Protein AF-K1TMW3-F1 (afdb_monomer)

Foldseek 3Di:
DVVVVVVVVVVVVVVVVVVVVVVPCVDPVDVVVVVVVVVVVVVVDQKDWDWDWDWDWDDDPQWIKIWIKIKIKIAGPVQRKIKIWIKIWIDTPNDIDMDIKIWIWGDDPPDIDIDIDD

Solvent-accessible surface area (backbone atoms only — not comparable to full-atom values): 6653 Å² total; per-residue (Å²): 114,68,72,62,51,51,53,52,52,54,52,50,52,51,51,51,53,55,53,54,64,63,58,73,64,70,68,75,82,40,72,68,54,51,52,51,50,50,61,55,54,59,74,76,51,57,60,49,78,47,77,49,75,46,81,47,76,52,67,61,101,87,46,51,38,34,43,39,35,43,34,42,35,42,34,35,67,78,72,56,30,33,40,34,41,33,40,41,35,39,33,48,77,92,45,78,51,73,46,59,40,39,37,38,36,40,56,56,92,94,43,78,48,75,50,76,50,114

pLDDT: mean 79.5, std 12.93,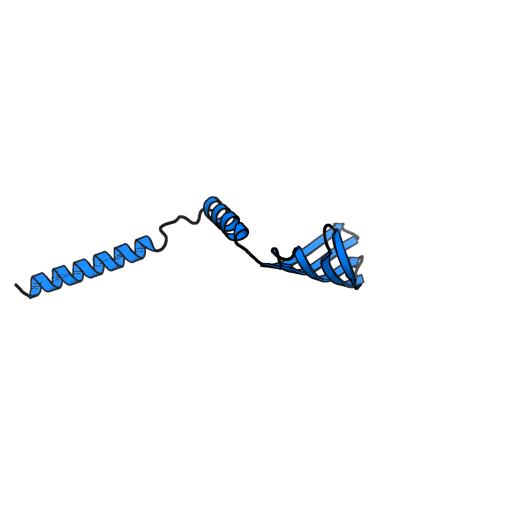 range [46.66, 94.75]

Mean predicted aligned error: 13.56 Å

Secondary structure (DSSP, 8-state):
-HHHHHHHHHHHHHHHHHHHHHHTT-S---HHHHHHHHHHHHHT-SEEEEEEEEEEEEE-SS-EEEEEEEEEEEEETTT--EEEEEEEEEEETTEEEEEEEEEEEEEETTEEEEEEE-

Sequence (118 aa):
MKKRRNKLVTLGMAAMMTAALMSGCGKKATPENLLKDMAKNMKDTESVVANMKMDMEMGDDTTTIGIQMDMDIDMDLKSGESHAKGAVDMKMMGTNVGTEIEMYTVKEKDQYIVYTMA

Organism: NCBI:txid408170

Radius of gyration: 27.52 Å; Cα contacts (8 Å, |Δi|>4): 171; chains: 1; bounding box: 59×76×44 Å

Nearest PDB structures (foldseek):
  7ds3-assembly1_A  TM=6.010E-01  e=1.360E+00  Gallus gallus
  3aae-assembly1_A  TM=4.846E-01  e=6.762E-01  Gallus gallus
  7t5q-assembly1_I  TM=4.444E-01  e=6.762E-01  Homo sapiens
  5mn2-assembly2_C  TM=2.577E-01  e=1.672E-01  synthetic construct
  6yxw-assembly2_D  TM=2.260E-01  e=1.898E-01  Homo sapiens

Structure (mmCIF, N/CA/C/O backbone):
data_AF-K1TMW3-F1
#
_entry.id   AF-K1TMW3-F1
#
loop_
_atom_site.group_PDB
_atom_site.id
_atom_site.type_symbol
_atom_site.label_atom_id
_atom_site.label_alt_id
_atom_site.label_comp_id
_atom_site.label_asym_id
_atom_site.label_entity_id
_atom_site.label_seq_id
_atom_site.pdbx_PDB_ins_code
_atom_site.Cartn_x
_atom_site.Cartn_y
_atom_site.Cartn_z
_atom_site.occupancy
_atom_site.B_iso_or_equiv
_atom_site.auth_seq_id
_atom_site.auth_comp_id
_atom_site.auth_asym_id
_atom_site.auth_atom_id
_atom_site.pdbx_PDB_model_num
ATOM 1 N N . MET A 1 1 ? -35.669 56.731 17.947 1.00 46.66 1 MET A N 1
ATOM 2 C CA . MET A 1 1 ? -35.059 55.561 18.635 1.00 46.66 1 MET A CA 1
ATOM 3 C C . MET A 1 1 ? -34.917 54.317 17.733 1.00 46.66 1 MET A C 1
ATOM 5 O O . MET A 1 1 ? -33.844 53.728 17.727 1.00 46.66 1 MET A O 1
ATOM 9 N N . LYS A 1 2 ? -35.917 53.941 16.907 1.00 51.44 2 LYS A N 1
ATOM 10 C CA . LYS A 1 2 ? -35.872 52.745 16.019 1.00 51.44 2 LYS A CA 1
ATOM 11 C C . LYS A 1 2 ? -34.697 52.693 15.015 1.00 51.44 2 LYS A C 1
ATOM 13 O O . LYS A 1 2 ? -34.078 51.648 14.864 1.00 51.44 2 LYS A O 1
ATOM 18 N N . LYS A 1 3 ? -34.332 53.818 14.379 1.00 52.53 3 LYS A N 1
ATOM 19 C CA . LYS A 1 3 ? -33.283 53.873 13.329 1.00 52.53 3 LYS A CA 1
ATOM 20 C C . LYS A 1 3 ? -31.860 53.577 13.841 1.00 52.53 3 LYS A C 1
ATOM 22 O O . LYS A 1 3 ? -31.088 52.927 13.147 1.00 52.53 3 LYS A O 1
ATOM 27 N N . ARG A 1 4 ? -31.518 54.027 15.059 1.00 55.91 4 ARG A N 1
ATOM 28 C CA . ARG A 1 4 ? -30.216 53.739 15.701 1.00 55.91 4 ARG A CA 1
ATOM 29 C C . ARG A 1 4 ? -30.132 52.287 16.183 1.00 55.91 4 ARG A C 1
ATOM 31 O O . ARG A 1 4 ? -29.081 51.675 16.056 1.00 55.91 4 ARG A O 1
ATOM 38 N N . ARG A 1 5 ? -31.254 51.729 16.655 1.00 56.56 5 ARG A N 1
ATOM 39 C CA . ARG A 1 5 ? -31.344 50.334 17.106 1.00 56.56 5 ARG A CA 1
ATOM 40 C C . ARG A 1 5 ? -31.195 49.345 15.945 1.00 56.56 5 ARG A C 1
ATOM 42 O O . ARG A 1 5 ? -30.436 48.400 16.081 1.00 56.56 5 ARG A O 1
ATOM 49 N N . ASN A 1 6 ? -31.801 49.620 14.783 1.00 55.38 6 ASN A N 1
ATOM 50 C CA . ASN A 1 6 ? -31.570 48.807 13.581 1.00 55.38 6 ASN A CA 1
ATOM 51 C C . ASN A 1 6 ? -30.111 48.863 13.118 1.00 55.38 6 ASN A C 1
ATOM 53 O O . ASN A 1 6 ? -29.546 47.811 12.874 1.00 55.38 6 ASN A O 1
ATOM 57 N N . LYS A 1 7 ? -29.476 50.047 13.071 1.00 55.62 7 LYS A N 1
ATOM 58 C CA . LYS A 1 7 ? -28.052 50.153 12.699 1.00 55.62 7 LYS A CA 1
ATOM 59 C C . LYS A 1 7 ? -27.137 49.333 13.618 1.00 55.62 7 LYS A C 1
ATOM 61 O O . LYS A 1 7 ? -26.230 48.680 13.122 1.00 55.62 7 LYS A O 1
ATOM 66 N N . LEU A 1 8 ? -27.395 49.337 14.929 1.00 60.44 8 LEU A N 1
ATOM 67 C CA . LEU A 1 8 ? -26.654 48.529 15.907 1.00 60.44 8 LEU A CA 1
ATOM 68 C C . LEU A 1 8 ? -26.863 47.022 15.708 1.00 60.44 8 LEU A C 1
ATOM 70 O O . LEU A 1 8 ? -25.904 46.263 15.794 1.00 60.44 8 LEU A O 1
ATOM 74 N N . VAL A 1 9 ? -28.086 46.593 15.387 1.00 64.62 9 VAL A N 1
ATOM 75 C CA . VAL A 1 9 ? -28.388 45.183 15.086 1.00 64.62 9 VAL A CA 1
ATOM 76 C C . VAL A 1 9 ? -27.700 44.734 13.792 1.00 64.62 9 VAL A C 1
ATOM 78 O O . VAL A 1 9 ? -27.109 43.659 13.764 1.00 64.62 9 VAL A O 1
ATOM 81 N N . THR A 1 10 ? -27.693 45.565 12.744 1.00 62.66 10 THR A N 1
ATOM 82 C CA . THR A 1 10 ? -27.012 45.242 11.477 1.00 62.66 10 THR A CA 1
ATOM 83 C C . THR A 1 10 ? -25.491 45.168 11.644 1.00 62.66 10 THR A C 1
ATOM 85 O O . THR A 1 10 ? -24.861 44.268 11.099 1.00 62.66 10 THR A O 1
ATOM 88 N N . LEU A 1 11 ? -24.903 46.064 12.445 1.00 65.62 11 LEU A N 1
ATOM 89 C CA . LEU A 1 11 ? -23.481 46.022 12.809 1.00 65.62 11 LEU A CA 1
ATOM 90 C C . LEU A 1 11 ? -23.132 44.784 13.647 1.00 65.62 11 LEU A C 1
ATOM 92 O O . LEU A 1 11 ? -22.098 44.167 13.409 1.00 65.62 11 LEU A O 1
ATOM 96 N N . GLY A 1 12 ? -24.002 44.390 14.581 1.00 66.88 12 GLY A N 1
ATOM 97 C CA . GLY A 1 12 ? -23.823 43.178 15.383 1.00 66.88 12 GLY A CA 1
ATOM 98 C C . GLY A 1 12 ? -23.857 41.899 14.544 1.00 66.88 12 GLY A C 1
ATOM 99 O O . GLY A 1 12 ? -22.988 41.046 14.699 1.00 66.88 12 GLY A O 1
ATOM 100 N N . MET A 1 13 ? -24.803 41.786 13.604 1.00 66.75 13 MET A N 1
ATOM 101 C CA . MET A 1 13 ? -24.879 40.631 12.696 1.00 66.75 13 MET A CA 1
ATOM 102 C C . MET A 1 13 ? -23.688 40.573 11.736 1.00 66.75 13 MET 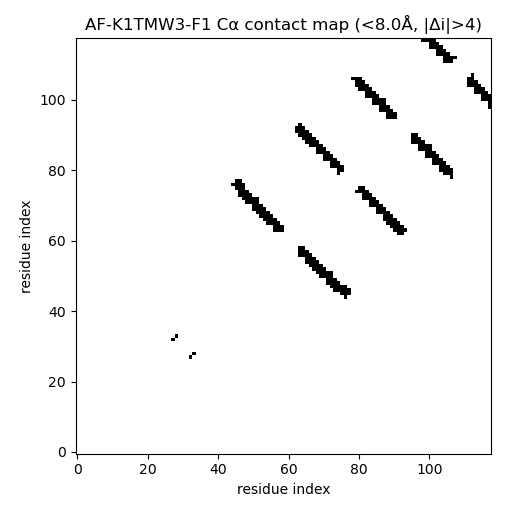A C 1
ATOM 104 O O . MET A 1 13 ? -23.142 39.496 11.516 1.00 66.75 13 MET A O 1
ATOM 108 N N . ALA A 1 14 ? -23.239 41.718 11.211 1.00 66.50 14 ALA A N 1
ATOM 109 C CA . ALA A 1 14 ? -22.037 41.775 10.384 1.00 66.50 14 ALA A CA 1
ATOM 110 C C . ALA A 1 14 ? -20.790 41.337 11.171 1.00 66.50 14 ALA A C 1
ATOM 112 O O . ALA A 1 14 ? -20.016 40.528 10.677 1.00 66.50 14 ALA A O 1
ATOM 113 N N . ALA A 1 15 ? -20.631 41.790 12.420 1.00 66.31 15 ALA A N 1
ATOM 114 C CA . ALA A 1 15 ? -19.514 41.385 13.272 1.00 66.31 15 ALA A CA 1
ATOM 115 C C . ALA A 1 15 ? -19.522 39.878 13.592 1.00 66.31 15 ALA A C 1
ATOM 117 O O . ALA A 1 15 ? -18.468 39.247 13.570 1.00 66.31 15 ALA A O 1
ATOM 118 N N . MET A 1 16 ? -20.698 39.285 13.833 1.00 64.88 16 MET A N 1
ATOM 119 C CA . MET A 1 16 ? -20.829 37.837 14.048 1.00 64.88 16 MET A CA 1
ATOM 120 C C . MET A 1 16 ? -20.499 37.030 12.788 1.00 64.88 16 MET A C 1
ATOM 122 O O . MET A 1 16 ? -19.805 36.022 12.879 1.00 64.88 16 MET A O 1
ATOM 126 N N . MET A 1 17 ? -20.940 37.489 11.612 1.00 61.16 17 MET A N 1
ATOM 127 C CA . MET A 1 17 ? -20.616 36.855 10.329 1.00 61.16 17 MET A CA 1
ATOM 128 C C . MET A 1 17 ? -19.109 36.913 10.050 1.00 61.16 17 MET A C 1
ATOM 130 O O . MET A 1 17 ? -18.510 35.901 9.701 1.00 61.16 17 MET A O 1
ATOM 134 N N . THR A 1 18 ? -18.464 38.060 10.285 1.00 60.44 18 THR A N 1
ATOM 135 C CA . THR A 1 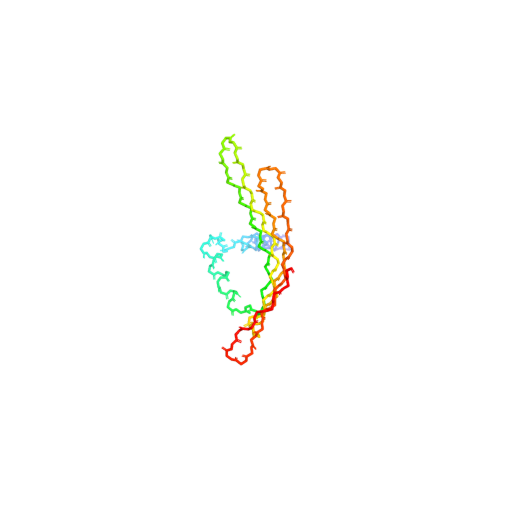18 ? -17.009 38.200 10.120 1.00 60.44 18 THR A CA 1
ATOM 136 C C . THR A 1 18 ? -16.233 37.337 11.119 1.00 60.44 18 THR A C 1
ATOM 138 O O . THR A 1 18 ? -15.234 36.724 10.751 1.00 60.44 18 THR A O 1
ATOM 141 N N . ALA A 1 19 ? -16.698 37.221 12.367 1.00 61.19 19 ALA A N 1
ATOM 142 C CA . ALA A 1 19 ? -16.081 36.344 13.363 1.00 61.19 19 ALA A CA 1
ATOM 143 C C . ALA A 1 19 ? -16.228 34.852 13.008 1.00 61.19 19 ALA A C 1
ATOM 145 O O . ALA A 1 19 ? -15.281 34.089 13.188 1.00 61.19 19 ALA A O 1
ATOM 146 N N . ALA A 1 20 ? -17.374 34.446 12.451 1.00 60.09 20 ALA A N 1
ATOM 147 C CA . ALA A 1 20 ? -17.609 33.080 11.979 1.00 60.09 20 ALA A CA 1
ATOM 148 C C . ALA A 1 20 ? -16.755 32.719 10.749 1.00 60.09 20 ALA A C 1
ATOM 150 O O . ALA A 1 20 ? -16.326 31.577 10.602 1.00 60.09 20 ALA A O 1
ATOM 151 N N . LEU A 1 21 ? -16.446 33.694 9.887 1.00 57.38 21 LEU A N 1
ATOM 152 C CA . LEU A 1 21 ? -15.526 33.491 8.763 1.00 57.38 21 LEU A CA 1
ATOM 153 C C . LEU A 1 21 ? -14.072 33.313 9.230 1.00 57.38 21 LEU A C 1
ATOM 155 O O . LEU A 1 21 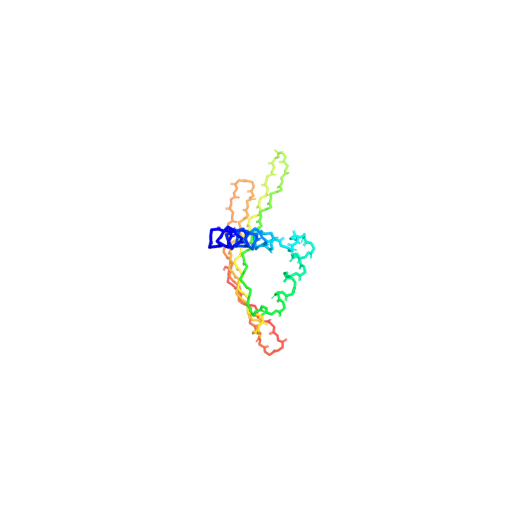? -13.316 32.575 8.603 1.00 57.38 21 LEU A O 1
ATOM 159 N N . MET A 1 22 ? -13.681 33.925 10.354 1.00 56.72 22 MET A N 1
ATOM 160 C CA . MET A 1 22 ? -12.336 33.764 10.924 1.00 56.72 22 MET A CA 1
ATOM 161 C C . MET A 1 22 ? -12.159 32.495 11.773 1.00 56.72 22 MET A C 1
ATOM 163 O O . MET A 1 22 ? -11.026 32.072 11.997 1.00 56.72 22 MET A O 1
ATOM 167 N N . SER A 1 23 ? -13.241 31.850 12.223 1.00 57.41 23 SER A N 1
ATOM 168 C CA . SER A 1 23 ? -13.170 30.554 12.918 1.00 57.41 23 SER A CA 1
ATOM 169 C C . SER A 1 23 ? -13.129 29.351 11.966 1.00 57.41 23 SER A C 1
ATOM 171 O O . SER A 1 23 ? -12.774 28.252 12.394 1.00 57.41 23 SER A O 1
ATOM 173 N N . GLY A 1 24 ? -13.410 29.555 10.672 1.00 51.44 24 GLY A N 1
ATOM 174 C CA . GLY A 1 24 ? -13.475 28.502 9.648 1.00 51.44 24 GLY A CA 1
ATOM 175 C C . GLY A 1 24 ? -12.141 27.857 9.246 1.00 51.44 24 GLY A C 1
ATOM 176 O O . GLY A 1 24 ? -12.149 26.876 8.514 1.00 51.44 24 GLY A O 1
ATOM 177 N N . CYS A 1 25 ? -11.000 28.358 9.731 1.00 61.84 25 CYS A N 1
ATOM 178 C CA . CYS A 1 25 ? -9.671 27.783 9.460 1.00 61.84 25 CYS A CA 1
ATOM 179 C C . CYS A 1 25 ? -8.771 27.781 10.716 1.00 61.84 25 CYS A C 1
ATOM 181 O O . CYS A 1 25 ? -7.549 27.900 10.646 1.00 61.84 25 CYS A O 1
ATOM 183 N N . GLY A 1 26 ? -9.392 27.709 11.902 1.00 53.97 26 GLY A N 1
ATOM 184 C CA . GLY A 1 26 ? -8.740 27.958 13.196 1.00 53.97 26 GLY A CA 1
ATOM 185 C C . GLY A 1 26 ? -7.732 26.900 13.661 1.00 53.97 26 GLY A C 1
ATOM 186 O O . GLY A 1 26 ? -6.950 27.164 14.573 1.00 53.97 26 GLY A O 1
ATOM 187 N N . LYS A 1 27 ? -7.692 25.718 13.040 1.00 58.72 27 LYS A N 1
ATOM 188 C CA . LYS A 1 27 ? -6.582 24.780 13.223 1.00 58.72 27 LYS A CA 1
ATOM 189 C C . LYS A 1 27 ? -5.660 24.931 12.031 1.00 58.72 27 LYS A C 1
ATOM 191 O O . LYS A 1 27 ? -6.018 24.537 10.927 1.00 58.72 27 LYS A O 1
ATOM 196 N N . LYS A 1 28 ? -4.467 25.491 12.256 1.00 58.75 28 LYS A N 1
ATOM 197 C CA . LYS A 1 28 ? -3.396 25.425 11.260 1.00 58.75 28 LYS A CA 1
ATOM 198 C C . LYS A 1 28 ? -3.229 23.954 10.894 1.00 58.75 28 LYS A C 1
ATOM 200 O O . LYS A 1 28 ? -2.830 23.155 11.745 1.00 58.75 28 LYS A O 1
ATOM 205 N N . ALA A 1 29 ? -3.561 23.623 9.652 1.00 60.53 29 ALA A N 1
ATOM 206 C CA . ALA A 1 29 ? -3.241 22.356 9.023 1.00 60.53 29 ALA A CA 1
ATOM 207 C C . ALA A 1 29 ? -1.717 22.298 8.838 1.00 60.53 29 ALA A C 1
ATOM 209 O O . ALA A 1 29 ? -1.189 22.437 7.740 1.00 60.53 29 ALA A O 1
ATOM 210 N N . THR A 1 30 ? -0.990 22.224 9.953 1.00 73.62 30 THR A N 1
ATOM 211 C CA . THR A 1 30 ? 0.433 21.934 9.933 1.00 73.62 30 THR A CA 1
ATOM 212 C C . THR A 1 30 ? 0.587 20.464 9.553 1.00 73.62 30 THR A C 1
ATOM 214 O O . THR A 1 30 ? -0.243 19.645 9.965 1.00 73.62 30 THR A O 1
ATOM 217 N N . PRO A 1 31 ? 1.642 20.103 8.806 1.00 72.31 31 PRO A N 1
ATOM 218 C CA . PRO A 1 31 ? 1.903 18.711 8.447 1.00 72.31 31 PRO A CA 1
ATOM 219 C C . PRO A 1 31 ? 1.858 17.771 9.660 1.00 72.31 31 PRO A C 1
ATOM 221 O O . PRO A 1 31 ? 1.272 16.699 9.601 1.00 72.31 31 PRO A O 1
ATOM 224 N N . GLU A 1 32 ? 2.373 18.214 10.807 1.00 78.94 32 GLU A N 1
ATOM 225 C CA . GLU A 1 32 ? 2.359 17.451 12.059 1.00 78.94 32 GLU A CA 1
ATOM 226 C C . GLU A 1 32 ? 0.952 17.172 12.602 1.00 78.94 32 GLU A C 1
ATOM 228 O O . GLU A 1 32 ? 0.689 16.074 13.090 1.00 78.94 32 GLU A O 1
ATOM 233 N N . ASN A 1 33 ? 0.045 18.152 12.540 1.00 80.44 33 ASN A N 1
ATOM 234 C CA . ASN A 1 33 ? -1.326 17.966 13.013 1.00 80.44 33 ASN A CA 1
ATOM 235 C C . ASN A 1 33 ? -2.104 17.044 12.071 1.00 80.44 33 ASN A C 1
ATOM 237 O O . ASN A 1 33 ? -2.832 16.180 12.544 1.00 80.44 33 ASN A O 1
ATOM 241 N N . LEU A 1 34 ? -1.884 17.169 10.759 1.00 83.12 34 LEU A N 1
ATOM 242 C CA . LEU A 1 34 ? -2.490 16.285 9.763 1.00 83.12 34 LEU A CA 1
ATOM 243 C C . LEU A 1 34 ? -2.027 14.833 9.934 1.00 83.12 34 LEU A C 1
ATOM 245 O O . LEU A 1 34 ? -2.854 13.926 9.928 1.00 83.12 34 LEU A O 1
ATOM 249 N N . LEU A 1 35 ? -0.729 14.608 10.158 1.00 85.62 35 LEU A N 1
ATOM 250 C CA . LEU A 1 35 ? -0.189 13.268 10.403 1.00 85.62 35 LEU A CA 1
ATOM 251 C C . LEU A 1 35 ? -0.714 12.666 11.714 1.00 85.62 35 LEU A C 1
ATOM 253 O O . LEU A 1 35 ? -1.043 11.481 11.758 1.00 85.62 35 LEU A O 1
ATOM 257 N N . LYS A 1 36 ? -0.837 13.471 12.778 1.00 84.69 36 LYS A N 1
ATOM 258 C CA . LYS A 1 36 ? -1.427 13.023 14.051 1.00 84.69 36 LYS A CA 1
ATOM 259 C C . LYS A 1 36 ? -2.903 12.663 13.908 1.00 84.69 36 LYS A C 1
ATOM 261 O O . LYS A 1 36 ? -3.322 11.637 14.441 1.00 84.69 36 LYS A O 1
ATOM 266 N N . ASP A 1 37 ? -3.674 13.481 13.199 1.00 86.25 37 ASP A N 1
ATOM 267 C CA . ASP A 1 37 ? -5.096 13.231 12.967 1.00 86.25 37 ASP A CA 1
ATOM 268 C C . ASP A 1 37 ? -5.295 11.991 12.079 1.00 86.25 37 ASP A C 1
ATOM 270 O O . ASP A 1 37 ? -6.126 11.142 12.398 1.00 86.25 37 ASP A O 1
ATOM 274 N N . MET A 1 38 ? -4.468 11.806 11.042 1.00 83.50 38 MET A N 1
ATOM 275 C CA . MET A 1 38 ? -4.448 10.587 10.224 1.00 83.50 38 MET A CA 1
ATOM 276 C C . MET A 1 38 ? -4.164 9.342 11.073 1.00 83.50 38 MET A C 1
ATOM 278 O O . MET A 1 38 ? -4.942 8.392 11.044 1.00 83.50 38 MET A O 1
ATOM 282 N N . ALA A 1 39 ? -3.102 9.360 11.886 1.00 83.19 39 ALA A N 1
ATOM 283 C CA . ALA A 1 39 ? -2.745 8.235 12.751 1.00 83.19 39 ALA A CA 1
ATOM 284 C C . ALA A 1 39 ? -3.837 7.908 13.782 1.00 83.19 39 ALA A C 1
ATOM 286 O O . ALA A 1 39 ? -4.010 6.748 14.157 1.00 83.19 39 ALA A O 1
ATOM 287 N N . LYS A 1 40 ? -4.579 8.917 14.253 1.00 85.62 40 LYS A N 1
ATOM 288 C CA . LYS A 1 40 ? -5.730 8.707 15.132 1.00 85.62 40 LYS A CA 1
ATOM 289 C C . LYS A 1 40 ? -6.878 8.031 14.383 1.00 85.62 40 LYS A C 1
ATOM 291 O O . LYS A 1 40 ? -7.388 7.032 14.872 1.00 85.62 40 LYS A O 1
ATOM 296 N N . ASN A 1 41 ? -7.231 8.532 13.203 1.00 84.25 41 ASN A N 1
ATOM 297 C CA . ASN A 1 41 ? -8.348 8.013 12.413 1.00 84.25 41 ASN A CA 1
ATOM 298 C C . ASN A 1 41 ? -8.090 6.589 11.890 1.00 84.25 41 ASN A C 1
ATOM 300 O O . ASN A 1 41 ? -9.018 5.790 11.802 1.00 84.25 41 ASN A O 1
ATOM 304 N N . MET A 1 42 ? -6.831 6.237 11.609 1.00 79.31 42 MET A N 1
ATOM 305 C CA . MET A 1 42 ? -6.463 4.877 11.199 1.00 79.31 42 MET A CA 1
ATOM 306 C C . MET A 1 42 ? -6.732 3.822 12.283 1.00 79.31 42 MET A C 1
ATOM 308 O O . MET A 1 42 ? -6.972 2.671 11.941 1.00 79.31 42 MET A O 1
ATOM 312 N N . LYS A 1 43 ? -6.726 4.180 13.578 1.00 74.25 43 LYS A N 1
ATOM 313 C CA . LYS A 1 43 ? -7.006 3.217 14.665 1.00 74.25 43 LYS A CA 1
ATOM 314 C C . LYS A 1 43 ? -8.445 2.718 14.674 1.00 74.25 43 LYS A C 1
ATOM 316 O O . LYS A 1 43 ? -8.686 1.594 15.096 1.00 74.25 43 LYS A O 1
ATOM 321 N N . ASP A 1 44 ? -9.365 3.562 14.228 1.00 79.25 44 ASP A N 1
ATOM 322 C CA . ASP A 1 44 ? -10.797 3.274 14.224 1.00 79.25 44 ASP A CA 1
ATOM 323 C C . ASP A 1 44 ? -11.269 2.774 12.845 1.00 79.25 44 ASP A C 1
ATOM 325 O O . ASP A 1 44 ? -12.461 2.581 12.622 1.00 79.25 44 ASP A O 1
ATOM 329 N N . THR A 1 45 ? -10.344 2.592 11.895 1.00 81.12 45 THR A N 1
ATOM 330 C CA . THR A 1 45 ? -10.658 2.148 10.535 1.00 81.12 45 THR A CA 1
ATOM 331 C C . THR A 1 45 ? -10.884 0.640 10.516 1.00 81.12 45 THR A C 1
ATOM 333 O O . THR A 1 45 ? -10.063 -0.128 11.007 1.00 81.12 45 THR A O 1
ATOM 336 N N . GLU A 1 46 ? -12.007 0.216 9.943 1.00 84.00 46 GLU A N 1
ATOM 337 C CA . GLU A 1 46 ? -12.411 -1.196 9.906 1.00 84.00 46 GLU A CA 1
ATOM 338 C C . GLU A 1 46 ? -11.909 -1.915 8.650 1.00 84.00 46 GLU A C 1
ATOM 340 O O . GLU A 1 46 ? -11.625 -3.108 8.687 1.00 84.00 46 GLU A O 1
ATOM 345 N N . SER A 1 47 ? -11.759 -1.179 7.553 1.00 84.75 47 SER A N 1
ATOM 346 C CA . SER A 1 47 ? -11.293 -1.689 6.269 1.00 84.75 47 SER A CA 1
ATOM 347 C C . SER A 1 47 ? -10.470 -0.629 5.549 1.00 84.75 47 SER A C 1
ATOM 349 O O . SER A 1 47 ? -10.767 0.565 5.640 1.00 84.75 47 SER A O 1
ATOM 351 N N . VAL A 1 48 ? -9.464 -1.055 4.799 1.00 87.38 48 VAL A N 1
ATOM 352 C CA . VAL A 1 48 ? -8.596 -0.191 4.005 1.00 87.38 48 VAL A CA 1
ATOM 353 C C . VAL A 1 48 ? -8.699 -0.614 2.552 1.00 87.38 48 VAL A C 1
ATOM 355 O O . VAL A 1 48 ? -8.414 -1.759 2.225 1.00 87.38 48 VAL A O 1
ATOM 358 N N . VAL A 1 49 ? -9.072 0.333 1.697 1.00 90.25 49 VAL A N 1
ATOM 359 C CA . VAL A 1 49 ? -8.941 0.212 0.244 1.00 90.25 49 VAL A CA 1
ATOM 360 C C . VAL A 1 49 ? -7.766 1.085 -0.169 1.00 90.25 49 VAL A C 1
ATOM 362 O O . VAL A 1 49 ? -7.737 2.276 0.156 1.00 90.25 49 VAL A O 1
ATOM 365 N N . ALA A 1 50 ? -6.783 0.506 -0.842 1.00 88.62 50 ALA A N 1
ATOM 366 C CA . ALA A 1 50 ? -5.577 1.189 -1.276 1.00 88.62 50 ALA A CA 1
ATOM 367 C C . ALA A 1 50 ? -5.249 0.814 -2.720 1.00 88.62 50 ALA A C 1
ATOM 369 O O . ALA A 1 50 ? -5.227 -0.356 -3.068 1.00 88.62 50 ALA A O 1
ATOM 370 N N . ASN A 1 51 ? -4.931 1.809 -3.544 1.00 92.00 51 ASN A N 1
ATOM 371 C CA . ASN A 1 51 ? -4.297 1.593 -4.840 1.00 92.00 51 ASN A CA 1
ATOM 372 C C . ASN A 1 51 ? -2.811 1.951 -4.703 1.00 92.00 51 ASN A C 1
ATOM 374 O O . ASN A 1 51 ? -2.465 3.044 -4.245 1.00 92.00 51 ASN A O 1
ATOM 378 N N . MET A 1 52 ? -1.935 1.019 -5.062 1.00 90.88 52 MET A N 1
ATOM 379 C CA . MET A 1 52 ? -0.488 1.180 -5.047 1.00 90.88 52 MET A CA 1
ATOM 380 C C . MET A 1 52 ? 0.039 1.111 -6.471 1.00 90.88 52 MET A C 1
ATOM 382 O O . MET A 1 52 ? 0.030 0.056 -7.099 1.00 90.88 52 MET A O 1
ATOM 386 N N . LYS A 1 53 ? 0.563 2.241 -6.944 1.00 92.44 53 LYS A N 1
ATOM 387 C CA . LYS A 1 53 ? 1.274 2.335 -8.217 1.00 92.44 53 LYS A CA 1
ATOM 388 C C . LYS A 1 53 ? 2.750 2.567 -7.960 1.00 92.44 53 LYS A C 1
ATOM 390 O O . LYS A 1 53 ? 3.113 3.486 -7.224 1.00 92.44 53 LYS A O 1
ATOM 395 N N . MET A 1 54 ? 3.593 1.755 -8.577 1.00 92.25 54 MET A N 1
ATOM 396 C CA . MET A 1 54 ? 5.039 1.928 -8.577 1.00 92.25 54 MET A CA 1
ATOM 397 C C . MET A 1 54 ? 5.526 1.941 -10.019 1.00 92.25 54 MET A C 1
ATOM 399 O O . MET A 1 54 ? 5.263 1.012 -10.772 1.00 92.25 54 MET A O 1
ATOM 403 N N . ASP A 1 55 ? 6.249 2.995 -10.380 1.00 91.94 55 ASP A N 1
ATOM 404 C CA . ASP A 1 55 ? 6.960 3.107 -11.649 1.00 91.94 55 ASP A CA 1
ATOM 405 C C . ASP A 1 55 ? 8.445 3.276 -11.323 1.00 91.94 55 ASP A C 1
ATOM 407 O O . ASP A 1 55 ? 8.841 4.211 -10.619 1.00 91.94 55 ASP A O 1
ATOM 411 N N . MET A 1 56 ? 9.247 2.309 -11.753 1.00 90.62 56 MET A N 1
ATOM 412 C CA . MET A 1 56 ? 10.689 2.307 -11.584 1.00 90.62 56 MET A CA 1
ATOM 413 C C . MET A 1 56 ? 11.341 2.115 -12.945 1.00 90.62 56 MET A C 1
ATOM 415 O O . MET A 1 56 ? 11.235 1.052 -13.544 1.00 90.62 56 MET A O 1
ATOM 419 N N . GLU A 1 57 ? 12.089 3.116 -13.396 1.00 88.56 57 GLU A N 1
ATOM 420 C CA . GLU A 1 57 ? 12.920 3.020 -14.590 1.00 88.56 57 GLU A CA 1
ATOM 421 C C . GLU A 1 57 ? 14.392 3.128 -14.190 1.00 88.56 57 GLU A C 1
ATOM 423 O O . GLU A 1 57 ? 14.799 4.038 -13.466 1.00 88.56 57 GLU A O 1
ATOM 428 N N . MET A 1 58 ? 15.194 2.168 -14.637 1.00 86.12 58 MET A N 1
ATOM 429 C CA . MET A 1 58 ? 16.627 2.119 -14.404 1.00 86.12 58 MET A CA 1
ATOM 430 C C . MET A 1 58 ? 17.321 1.812 -15.725 1.00 86.12 58 MET A C 1
ATOM 432 O O . MET A 1 58 ? 16.999 0.837 -16.400 1.00 86.12 58 MET A O 1
ATOM 436 N N . GLY A 1 59 ? 18.278 2.643 -16.114 1.00 82.62 59 GLY A N 1
ATOM 437 C CA . GLY A 1 59 ? 18.991 2.450 -17.366 1.00 82.62 59 GLY A CA 1
ATOM 438 C C . GLY A 1 59 ? 20.316 3.186 -17.427 1.00 82.62 59 GLY A C 1
ATOM 439 O O . GLY A 1 59 ? 20.599 4.054 -16.602 1.00 82.62 59 GLY A O 1
ATOM 440 N N . ASP A 1 60 ? 21.109 2.806 -18.420 1.00 82.00 60 ASP A N 1
ATOM 441 C CA . ASP A 1 60 ? 22.29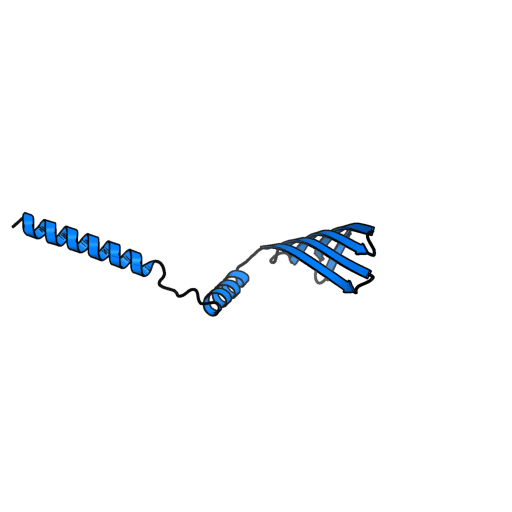5 3.519 -18.885 1.00 82.00 60 ASP A CA 1
ATOM 442 C C . ASP A 1 60 ? 22.109 3.960 -20.350 1.00 82.00 60 ASP A C 1
ATOM 444 O O . ASP A 1 60 ? 21.025 3.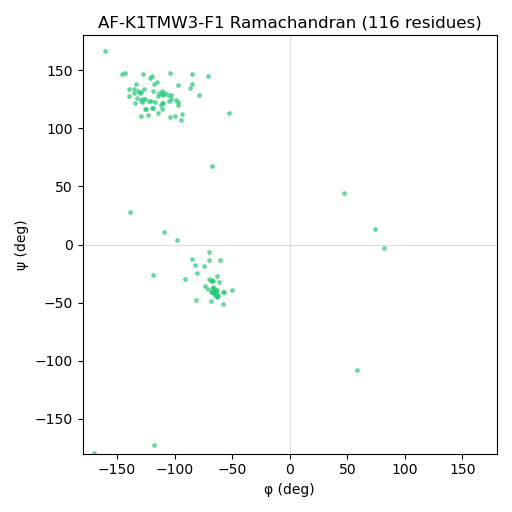814 -20.918 1.00 82.00 60 ASP A O 1
ATOM 448 N N . ASP A 1 61 ? 23.163 4.494 -20.977 1.00 73.44 61 ASP A N 1
ATOM 449 C CA . ASP A 1 61 ? 23.131 4.984 -22.364 1.00 73.44 61 ASP A CA 1
ATOM 450 C C . ASP A 1 61 ? 22.766 3.901 -23.407 1.00 73.44 61 ASP A C 1
ATOM 452 O O . ASP A 1 61 ? 22.478 4.223 -24.561 1.00 73.44 61 ASP A O 1
ATOM 456 N N . THR A 1 62 ? 22.790 2.616 -23.036 1.00 72.44 62 THR A N 1
ATOM 457 C CA . THR A 1 62 ? 22.596 1.474 -23.944 1.00 72.44 62 THR A CA 1
ATOM 458 C C . THR A 1 62 ? 21.387 0.605 -23.603 1.00 72.44 62 THR A C 1
ATOM 460 O O . THR A 1 62 ? 20.833 -0.034 -24.498 1.00 72.44 62 THR A O 1
ATOM 463 N N . THR A 1 63 ? 20.961 0.572 -22.336 1.00 74.94 63 THR A N 1
ATOM 464 C CA . THR A 1 63 ? 19.919 -0.340 -21.852 1.00 74.94 63 THR A CA 1
ATOM 465 C C . THR A 1 63 ? 18.983 0.357 -20.871 1.00 74.94 63 THR A C 1
ATOM 467 O O . THR A 1 63 ? 19.426 0.887 -19.859 1.00 74.94 63 THR A O 1
ATOM 470 N N . THR A 1 64 ? 17.672 0.279 -21.119 1.00 80.06 64 THR A N 1
ATOM 471 C CA . THR A 1 64 ? 16.624 0.715 -20.179 1.00 80.06 64 THR A CA 1
ATOM 472 C C . THR A 1 64 ? 15.818 -0.489 -19.697 1.00 80.06 64 THR A C 1
ATOM 474 O O . THR A 1 64 ? 15.339 -1.293 -20.507 1.00 80.06 64 THR A O 1
ATOM 477 N N . ILE A 1 65 ? 15.658 -0.591 -18.379 1.00 86.75 65 ILE A N 1
ATOM 478 C CA . ILE A 1 65 ? 14.814 -1.556 -17.678 1.00 86.75 65 ILE A CA 1
ATOM 479 C C . ILE A 1 65 ? 13.736 -0.766 -16.933 1.00 86.75 65 ILE A C 1
ATOM 481 O O . ILE A 1 65 ? 14.052 0.098 -16.123 1.00 86.75 65 ILE A O 1
ATOM 485 N N . GLY A 1 66 ? 12.468 -1.047 -17.210 1.00 88.25 66 GLY A N 1
ATOM 486 C CA . GLY A 1 66 ? 11.323 -0.465 -16.515 1.00 88.25 66 GLY A CA 1
ATOM 487 C C . GLY A 1 66 ? 10.549 -1.542 -15.765 1.00 88.25 66 GLY A C 1
ATOM 488 O O . GLY A 1 66 ? 10.361 -2.638 -16.287 1.00 88.25 66 GLY A O 1
ATOM 489 N N . ILE A 1 67 ? 10.095 -1.237 -14.557 1.00 91.00 67 ILE A N 1
ATOM 490 C CA . ILE A 1 67 ? 9.154 -2.043 -13.784 1.00 91.00 67 ILE A CA 1
ATOM 491 C C . ILE A 1 67 ? 7.986 -1.130 -13.438 1.00 91.00 67 ILE A C 1
ATOM 493 O O . ILE A 1 67 ? 8.152 -0.147 -12.716 1.00 91.00 67 ILE A O 1
ATOM 497 N N . GLN A 1 68 ? 6.811 -1.466 -13.948 1.00 90.94 68 GLN A N 1
ATOM 498 C CA . GLN A 1 68 ? 5.554 -0.842 -13.577 1.00 90.94 68 GLN A CA 1
ATOM 499 C C . GLN A 1 68 ? 4.716 -1.853 -12.804 1.00 90.94 68 GLN A C 1
ATOM 501 O O . GLN A 1 68 ? 4.583 -3.007 -13.196 1.00 90.94 68 GLN A O 1
ATOM 506 N N . MET A 1 69 ? 4.182 -1.423 -11.671 1.00 92.50 69 MET A N 1
ATOM 507 C CA . MET A 1 69 ? 3.255 -2.197 -10.859 1.00 92.50 69 MET A CA 1
ATOM 508 C C . MET A 1 69 ? 2.046 -1.330 -10.554 1.00 92.50 69 MET A C 1
ATOM 510 O O . MET A 1 69 ? 2.201 -0.201 -10.090 1.00 92.50 69 MET A O 1
ATOM 514 N N . ASP A 1 70 ? 0.856 -1.867 -10.780 1.00 94.12 70 ASP A N 1
ATOM 515 C CA . ASP A 1 70 ? -0.412 -1.259 -10.385 1.00 94.12 70 ASP A CA 1
ATOM 516 C C . ASP A 1 70 ? -1.205 -2.314 -9.623 1.00 94.12 70 ASP A C 1
ATOM 518 O O . ASP A 1 70 ? -1.585 -3.330 -10.200 1.00 94.12 70 ASP A O 1
ATOM 522 N N . MET A 1 71 ? -1.375 -2.123 -8.316 1.00 93.56 71 MET A N 1
ATOM 523 C CA . MET A 1 71 ? -2.050 -3.070 -7.433 1.00 93.56 71 MET A CA 1
ATOM 524 C C . MET A 1 71 ? -3.135 -2.371 -6.626 1.00 93.56 71 MET A C 1
ATOM 526 O O . MET A 1 71 ? -2.855 -1.464 -5.844 1.00 93.56 71 MET A O 1
ATOM 530 N N . ASP A 1 72 ? -4.357 -2.858 -6.752 1.00 94.75 72 ASP A N 1
ATOM 531 C CA . ASP A 1 72 ? -5.460 -2.569 -5.852 1.00 94.75 72 ASP A CA 1
ATOM 532 C C . ASP A 1 72 ? -5.432 -3.554 -4.684 1.00 94.75 72 ASP A C 1
ATOM 534 O O . ASP A 1 72 ? -5.222 -4.751 -4.870 1.00 94.75 72 ASP A O 1
ATOM 538 N N . ILE A 1 73 ? -5.612 -3.044 -3.470 1.00 93.12 73 ILE A N 1
ATOM 539 C CA . ILE A 1 73 ? -5.638 -3.802 -2.223 1.00 93.12 73 ILE A CA 1
ATOM 540 C C . ILE A 1 73 ? -6.896 -3.426 -1.456 1.00 93.12 73 ILE A C 1
ATOM 542 O O . ILE A 1 73 ? -7.078 -2.270 -1.079 1.00 93.12 73 ILE A O 1
ATOM 546 N N . ASP A 1 74 ? -7.688 -4.434 -1.133 1.00 92.50 74 ASP A N 1
ATOM 547 C CA . ASP A 1 74 ? -8.796 -4.377 -0.196 1.00 92.50 74 ASP A CA 1
ATOM 548 C C . ASP A 1 74 ? -8.428 -5.191 1.043 1.00 92.50 74 ASP A C 1
ATOM 550 O O . ASP A 1 74 ? -8.129 -6.379 0.963 1.00 92.50 74 ASP A O 1
ATOM 554 N N . MET A 1 75 ? -8.428 -4.569 2.215 1.00 89.38 75 MET A N 1
ATOM 555 C CA . MET A 1 75 ? -8.089 -5.224 3.475 1.00 89.38 75 MET A CA 1
ATOM 556 C C . MET A 1 75 ? -9.185 -4.983 4.50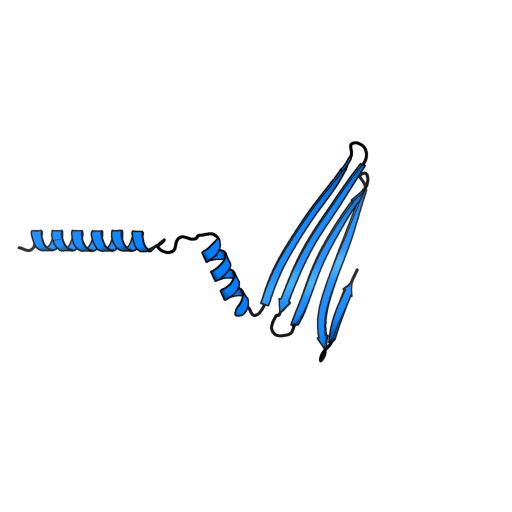2 1.00 89.38 75 MET A C 1
ATOM 558 O O . MET A 1 75 ? -9.497 -3.838 4.820 1.00 89.38 75 MET A O 1
ATOM 562 N N . ASP A 1 76 ? -9.723 -6.055 5.072 1.00 89.44 76 ASP A N 1
ATOM 563 C CA . ASP A 1 76 ? -10.583 -5.997 6.248 1.00 89.44 76 ASP A CA 1
ATOM 564 C C . ASP A 1 76 ? -9.713 -6.203 7.497 1.00 89.44 76 ASP A C 1
ATOM 566 O O . ASP A 1 76 ? -9.143 -7.270 7.737 1.00 89.44 76 ASP A O 1
ATOM 570 N N . LEU A 1 77 ? -9.584 -5.151 8.308 1.00 81.69 77 LEU A N 1
ATOM 571 C CA . LEU A 1 77 ? -8.744 -5.166 9.505 1.00 81.69 77 LEU A CA 1
ATOM 572 C C . LEU A 1 77 ? -9.379 -5.969 10.652 1.00 81.69 77 LEU A C 1
ATOM 574 O O . LEU A 1 77 ? -8.671 -6.363 11.581 1.00 81.69 77 LEU A O 1
ATOM 578 N N . LYS A 1 78 ? -10.696 -6.216 10.613 1.00 83.44 78 LYS A N 1
ATOM 579 C CA . LYS A 1 78 ? -11.419 -7.002 11.621 1.00 83.44 78 LYS A CA 1
ATOM 580 C C . LYS A 1 78 ? -11.282 -8.497 11.371 1.00 83.44 78 LYS A C 1
ATOM 582 O O . LYS A 1 78 ? -11.004 -9.232 12.320 1.00 83.44 78 LYS A O 1
ATOM 587 N N . SER A 1 79 ? -11.500 -8.951 10.136 1.00 83.56 79 SER A N 1
ATOM 588 C CA . SER A 1 79 ? -11.350 -10.371 9.787 1.00 83.56 79 SER A CA 1
ATOM 589 C C . SER A 1 79 ? -9.885 -10.758 9.561 1.00 83.56 79 SER A C 1
ATOM 591 O O . SER A 1 79 ? -9.509 -11.912 9.776 1.00 83.56 79 SER A O 1
ATOM 593 N N . GLY A 1 80 ? -9.032 -9.788 9.209 1.00 81.81 80 GLY A N 1
ATOM 594 C CA . GLY A 1 80 ? -7.655 -10.038 8.785 1.00 81.81 80 GLY A CA 1
ATOM 595 C C . GLY A 1 80 ? -7.577 -10.627 7.376 1.00 81.81 80 GLY A C 1
ATOM 596 O O . GLY A 1 80 ? -6.534 -11.159 6.997 1.00 81.81 80 GLY A O 1
ATOM 597 N N . GLU A 1 81 ? -8.679 -10.572 6.629 1.00 89.06 81 GLU A N 1
ATOM 598 C CA . GLU A 1 81 ? -8.743 -10.980 5.235 1.00 89.06 81 GLU A CA 1
ATOM 599 C C . GLU A 1 81 ? -8.295 -9.823 4.343 1.00 89.06 81 GLU A C 1
ATOM 601 O O . GLU A 1 81 ? -8.523 -8.646 4.635 1.00 89.06 81 GLU A O 1
ATOM 606 N N . SER A 1 82 ? -7.655 -10.155 3.230 1.00 90.25 82 SER A N 1
ATOM 607 C CA . SER A 1 82 ? -7.300 -9.166 2.225 1.00 90.25 82 SER A CA 1
ATOM 608 C C . SER A 1 82 ? -7.432 -9.740 0.829 1.00 90.25 82 SER A C 1
ATOM 610 O O . SER A 1 82 ? -7.121 -10.903 0.589 1.00 90.25 82 SER A O 1
ATOM 612 N N . HIS A 1 83 ? -7.799 -8.899 -0.116 1.00 93.62 83 HIS A N 1
ATOM 613 C CA . HIS A 1 83 ? -7.724 -9.166 -1.538 1.00 93.62 83 HIS A CA 1
ATOM 614 C C . HIS A 1 83 ? -6.774 -8.153 -2.160 1.00 93.62 83 HIS A C 1
ATOM 616 O O . HIS A 1 83 ? -6.766 -6.985 -1.786 1.00 93.62 83 HIS A O 1
ATOM 622 N N . ALA A 1 84 ? -5.925 -8.609 -3.064 1.00 91.81 84 ALA A N 1
ATOM 623 C CA . ALA A 1 84 ? -5.061 -7.747 -3.836 1.00 91.81 84 ALA A CA 1
ATOM 624 C C . ALA A 1 84 ? -5.094 -8.196 -5.288 1.00 91.81 84 ALA A C 1
ATOM 626 O O . ALA A 1 84 ? -4.916 -9.375 -5.581 1.00 91.81 84 ALA A O 1
ATOM 627 N N . LYS A 1 85 ? -5.307 -7.262 -6.201 1.00 94.19 85 LYS A N 1
ATOM 628 C CA . LYS A 1 85 ? -5.329 -7.524 -7.633 1.00 94.19 85 LYS A CA 1
ATOM 629 C C . LYS A 1 85 ? -4.500 -6.476 -8.337 1.00 94.19 85 LYS A C 1
ATOM 631 O O . LYS A 1 85 ? -4.598 -5.298 -8.021 1.00 94.19 85 LYS A O 1
ATOM 636 N N . GLY A 1 86 ? -3.707 -6.885 -9.310 1.00 92.94 86 GLY A N 1
ATOM 637 C CA . GLY A 1 86 ? -2.899 -5.935 -10.043 1.00 92.94 86 GLY A CA 1
ATOM 638 C C . GLY A 1 86 ? -2.231 -6.502 -11.271 1.00 92.94 86 GLY A C 1
ATOM 639 O O . GLY A 1 86 ? -2.367 -7.678 -11.596 1.00 92.94 86 GLY A O 1
ATOM 640 N N . ALA A 1 87 ? -1.484 -5.634 -11.932 1.00 92.00 87 ALA A N 1
ATOM 641 C CA . ALA A 1 87 ? -0.624 -5.976 -13.044 1.00 92.00 87 ALA A CA 1
ATOM 642 C C . ALA A 1 87 ? 0.817 -5.586 -12.719 1.00 92.00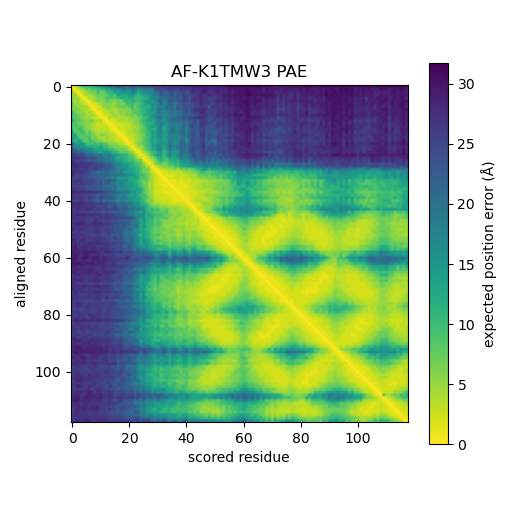 87 ALA A C 1
ATOM 644 O O . ALA A 1 87 ? 1.083 -4.565 -12.076 1.00 92.00 87 ALA A O 1
ATOM 645 N N . VAL A 1 88 ? 1.740 -6.427 -13.168 1.00 91.31 88 VAL A N 1
ATOM 646 C CA . VAL A 1 88 ? 3.173 -6.163 -13.155 1.00 91.31 88 VAL A CA 1
ATOM 647 C C . VAL A 1 88 ? 3.651 -6.177 -14.597 1.00 91.31 88 VAL A C 1
ATOM 649 O O . VAL A 1 88 ? 3.584 -7.206 -15.266 1.00 91.31 88 VAL A O 1
ATOM 652 N N . ASP A 1 89 ? 4.149 -5.040 -15.059 1.00 90.94 89 ASP A N 1
ATOM 653 C CA . ASP A 1 89 ? 4.710 -4.836 -16.386 1.00 90.94 89 ASP A CA 1
ATOM 654 C C . ASP A 1 89 ? 6.221 -4.638 -16.277 1.00 90.94 89 ASP A C 1
ATOM 656 O O . ASP A 1 89 ? 6.719 -3.733 -15.605 1.00 90.94 89 ASP A O 1
ATOM 660 N N . MET A 1 90 ? 6.976 -5.495 -16.956 1.00 89.31 90 MET A N 1
ATOM 661 C CA . MET A 1 90 ? 8.427 -5.409 -17.044 1.00 89.31 90 MET A CA 1
ATOM 662 C C . MET A 1 90 ? 8.832 -5.029 -18.461 1.00 89.31 90 MET A C 1
ATOM 664 O O . MET A 1 90 ? 8.655 -5.784 -19.418 1.00 89.31 90 MET A O 1
ATOM 668 N N . LYS A 1 91 ? 9.459 -3.866 -18.591 1.00 86.31 91 LYS A N 1
ATOM 669 C CA . LYS A 1 91 ? 10.055 -3.386 -19.831 1.00 86.31 91 LYS A CA 1
ATOM 670 C C . LYS A 1 91 ? 11.544 -3.704 -19.828 1.00 86.31 91 LYS A C 1
ATOM 672 O O . LYS A 1 91 ? 12.279 -3.217 -18.979 1.00 86.31 91 LYS A O 1
ATOM 677 N N . MET A 1 92 ? 12.019 -4.475 -20.798 1.00 82.75 92 MET A N 1
ATOM 678 C CA . MET A 1 92 ? 13.440 -4.789 -20.957 1.00 82.75 92 MET A CA 1
ATOM 679 C C . MET A 1 92 ? 13.844 -4.631 -22.421 1.00 82.75 92 MET A C 1
ATOM 681 O O . MET A 1 92 ? 13.268 -5.279 -23.294 1.00 82.75 92 MET A O 1
ATOM 685 N N . MET A 1 93 ? 14.824 -3.762 -22.701 1.00 75.81 93 MET A N 1
ATOM 686 C CA . MET A 1 93 ? 15.392 -3.565 -24.050 1.00 75.81 93 MET A CA 1
ATOM 687 C C . MET A 1 93 ? 14.330 -3.417 -25.163 1.00 75.81 93 MET A C 1
ATOM 689 O O . MET A 1 93 ? 14.419 -4.029 -26.224 1.00 75.81 93 MET A O 1
ATOM 693 N N . GLY A 1 94 ? 13.285 -2.625 -24.905 1.00 72.88 94 GLY A N 1
ATOM 694 C CA . GLY A 1 94 ? 12.208 -2.354 -25.869 1.00 72.88 94 GLY A CA 1
ATOM 695 C C . GLY A 1 94 ? 11.107 -3.419 -25.957 1.00 72.88 94 GLY A C 1
ATOM 696 O O . GLY A 1 94 ? 10.125 -3.200 -26.659 1.00 72.88 94 GLY A O 1
ATOM 697 N N . THR A 1 95 ? 11.219 -4.526 -25.221 1.00 81.75 95 THR A N 1
ATOM 698 C CA . THR A 1 95 ? 10.144 -5.518 -25.062 1.00 81.75 95 THR A CA 1
ATOM 699 C C . THR A 1 95 ? 9.386 -5.241 -23.767 1.00 81.75 95 THR A C 1
ATOM 701 O O . THR A 1 95 ? 10.020 -4.959 -22.754 1.00 81.75 95 THR A O 1
ATOM 704 N N . ASN A 1 96 ? 8.052 -5.314 -23.789 1.00 83.94 96 ASN A N 1
ATOM 705 C CA . ASN A 1 96 ? 7.226 -5.273 -22.581 1.00 83.94 96 ASN A CA 1
ATOM 706 C C . ASN A 1 96 ? 6.641 -6.665 -22.313 1.00 83.94 96 ASN A C 1
ATOM 708 O O . ASN A 1 96 ? 6.080 -7.279 -23.223 1.00 83.94 96 ASN A O 1
ATOM 712 N N . VAL A 1 97 ? 6.785 -7.150 -21.085 1.00 88.25 97 VAL A N 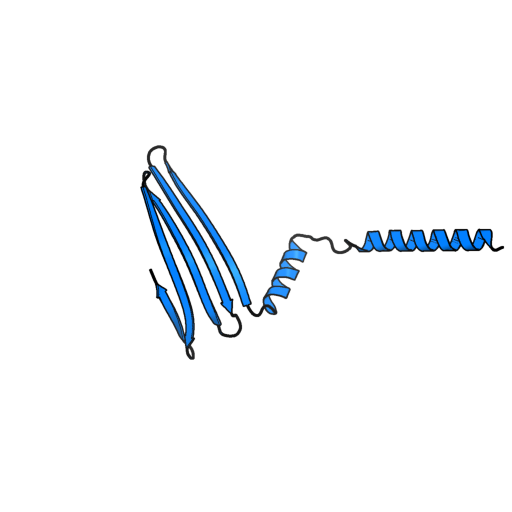1
ATOM 713 C CA . VAL A 1 97 ? 6.200 -8.400 -20.600 1.00 88.25 97 VAL A CA 1
ATOM 714 C C . VAL A 1 97 ? 5.351 -8.064 -19.383 1.00 88.25 97 VAL A C 1
ATOM 716 O O . VAL A 1 97 ? 5.889 -7.695 -18.343 1.00 88.25 97 VAL A O 1
ATOM 719 N N . GLY A 1 98 ? 4.034 -8.192 -19.531 1.00 89.06 98 GLY A N 1
ATOM 720 C CA . GLY A 1 98 ? 3.062 -7.979 -18.462 1.00 89.06 98 GLY A CA 1
ATOM 721 C C . GLY A 1 98 ? 2.513 -9.295 -17.913 1.00 89.06 98 GLY A C 1
ATOM 722 O O . GLY A 1 98 ? 2.378 -10.278 -18.645 1.00 89.06 98 GLY A O 1
ATOM 723 N N . THR A 1 99 ? 2.192 -9.325 -16.625 1.00 91.12 99 THR A N 1
ATOM 724 C CA . THR A 1 99 ? 1.459 -10.414 -15.963 1.00 91.12 99 THR A CA 1
ATOM 725 C C . THR A 1 99 ? 0.469 -9.826 -14.970 1.00 91.12 99 THR A C 1
ATOM 727 O O . THR A 1 99 ? 0.810 -8.932 -14.197 1.00 91.12 99 THR A O 1
ATOM 730 N N . GLU A 1 100 ? -0.759 -10.337 -14.994 1.00 91.62 100 GLU A N 1
ATOM 731 C CA . GLU A 1 100 ? -1.765 -10.031 -13.982 1.00 91.62 100 GLU A CA 1
ATOM 732 C C . GLU A 1 100 ? -1.580 -10.961 -12.782 1.00 91.62 100 GLU A C 1
ATOM 734 O O . GLU A 1 100 ? -1.320 -12.151 -12.937 1.00 91.62 100 GLU A O 1
ATOM 739 N N . ILE A 1 101 ? -1.700 -10.410 -11.579 1.00 91.50 101 ILE A N 1
ATOM 740 C CA . ILE A 1 101 ? -1.588 -11.145 -10.324 1.00 91.50 101 ILE A CA 1
ATOM 741 C C . ILE A 1 101 ? -2.837 -10.858 -9.504 1.00 91.50 101 ILE A C 1
ATOM 743 O O . ILE A 1 101 ? -3.240 -9.707 -9.330 1.00 91.50 101 ILE A O 1
ATOM 747 N N . GLU A 1 102 ? -3.425 -11.908 -8.950 1.00 93.31 102 GLU A N 1
ATOM 748 C CA . GLU A 1 102 ? -4.520 -11.800 -7.998 1.00 93.31 102 GLU A CA 1
ATOM 749 C C . GLU A 1 102 ? -4.213 -12.642 -6.760 1.00 93.31 102 GLU A C 1
ATOM 751 O O . GLU A 1 102 ? -3.788 -13.792 -6.849 1.00 93.31 102 GLU A O 1
ATOM 756 N N . MET A 1 103 ? -4.381 -12.049 -5.584 1.00 91.25 103 MET A N 1
ATOM 757 C CA . MET A 1 103 ? -4.017 -12.618 -4.295 1.00 91.25 103 MET A CA 1
ATOM 758 C C . MET A 1 103 ? -5.169 -12.469 -3.310 1.00 91.25 103 MET A C 1
ATOM 760 O O . MET A 1 103 ? -5.705 -11.380 -3.128 1.00 91.25 103 MET A O 1
ATOM 764 N N . TYR A 1 104 ? -5.502 -13.547 -2.613 1.00 92.00 104 TYR A N 1
ATOM 765 C CA . TYR A 1 104 ? -6.448 -13.540 -1.504 1.00 92.00 104 TYR A CA 1
ATOM 766 C C . TYR A 1 104 ? -5.757 -14.070 -0.258 1.00 92.00 104 TYR A C 1
ATOM 768 O O . TYR A 1 104 ? -5.255 -15.191 -0.254 1.00 92.00 104 TYR A O 1
ATOM 776 N N . THR A 1 105 ? -5.757 -13.283 0.807 1.00 90.62 105 THR A N 1
ATOM 777 C CA . THR A 1 105 ? -5.291 -13.696 2.126 1.00 90.62 105 THR A CA 1
ATOM 778 C C . THR A 1 105 ? -6.494 -13.900 3.024 1.00 90.62 105 THR A C 1
ATOM 780 O O . THR A 1 105 ? -7.332 -13.011 3.149 1.00 90.62 105 THR A O 1
ATOM 783 N N . VAL A 1 106 ? -6.566 -15.052 3.680 1.00 90.50 106 VAL A N 1
ATOM 784 C CA . VAL A 1 106 ? -7.583 -15.351 4.693 1.00 90.50 106 VAL A CA 1
ATOM 785 C C . VAL A 1 106 ? -6.922 -15.821 5.976 1.00 90.50 106 VAL A C 1
ATOM 787 O O . VAL A 1 106 ? -5.871 -16.470 5.955 1.00 90.50 106 VAL A O 1
ATOM 790 N N . LYS A 1 107 ? -7.537 -15.496 7.111 1.00 85.44 107 LYS A N 1
ATOM 791 C CA . LYS A 1 107 ? -7.074 -15.950 8.419 1.00 85.44 107 LYS A CA 1
ATOM 792 C C . LYS A 1 107 ? -7.824 -17.214 8.824 1.00 85.44 107 LYS A C 1
ATOM 794 O O . LYS A 1 107 ? -8.985 -17.162 9.222 1.00 85.44 107 LYS A O 1
ATOM 799 N N . GLU A 1 108 ? -7.144 -18.352 8.789 1.00 85.88 108 GLU A N 1
ATOM 800 C CA . GLU A 1 108 ? -7.671 -19.612 9.305 1.00 85.88 108 GLU A CA 1
ATOM 801 C C . GLU A 1 108 ? -7.029 -19.932 10.656 1.00 85.88 108 GLU A C 1
ATOM 803 O O . GLU A 1 108 ? -5.851 -20.282 10.754 1.00 85.88 108 GLU A O 1
ATOM 808 N N . LYS A 1 109 ? -7.826 -19.834 11.729 1.00 82.50 109 LYS A N 1
ATOM 809 C CA . LYS A 1 109 ? -7.371 -20.012 13.120 1.00 82.50 109 LYS A CA 1
ATOM 810 C C . LYS A 1 109 ? -6.246 -19.013 13.465 1.00 82.50 109 LYS A C 1
ATOM 812 O O . LYS A 1 109 ? -6.519 -17.821 13.586 1.00 82.50 109 LYS A O 1
ATOM 817 N N . ASP A 1 110 ? -5.007 -19.495 13.588 1.00 81.12 110 ASP A N 1
ATOM 818 C CA . ASP A 1 110 ? -3.795 -18.714 13.889 1.00 81.12 110 ASP A CA 1
ATOM 819 C C . ASP A 1 110 ? -2.835 -18.602 12.687 1.00 81.12 110 ASP A C 1
ATOM 821 O O . ASP A 1 110 ? -1.693 -18.169 12.839 1.00 81.12 110 ASP A O 1
ATOM 825 N N . GLN A 1 111 ? -3.268 -19.003 11.486 1.00 82.56 111 GLN A N 1
ATOM 826 C CA . GLN A 1 111 ? -2.454 -18.978 10.270 1.00 82.56 111 GLN A CA 1
ATOM 827 C C . GLN A 1 111 ? -3.082 -18.081 9.200 1.00 82.56 111 GLN A C 1
ATOM 829 O O . GLN A 1 111 ? -4.302 -18.018 9.061 1.00 82.56 111 GLN A O 1
ATOM 834 N N . TYR A 1 112 ? -2.233 -17.400 8.432 1.00 84.62 112 TYR A N 1
ATOM 835 C CA . TYR A 1 112 ? -2.642 -16.682 7.227 1.00 84.62 112 TYR A CA 1
ATOM 836 C C . TYR A 1 112 ? -2.383 -17.573 6.017 1.00 84.62 112 TYR A C 1
ATOM 838 O O . TYR A 1 112 ? -1.252 -18.014 5.803 1.00 84.62 112 TYR A O 1
ATOM 846 N N . ILE A 1 113 ? -3.431 -17.849 5.249 1.00 90.12 113 ILE A N 1
ATOM 847 C CA . ILE A 1 113 ? -3.352 -18.597 3.997 1.00 90.12 113 ILE A CA 1
ATOM 848 C C . ILE A 1 113 ? -3.448 -17.596 2.856 1.00 90.12 113 ILE A C 1
ATOM 850 O O . ILE A 1 113 ? -4.367 -16.781 2.837 1.00 90.12 113 ILE A O 1
ATOM 854 N N . VAL A 1 114 ? -2.501 -17.667 1.921 1.00 89.25 114 VAL A N 1
ATOM 855 C CA . VAL A 1 114 ? -2.457 -16.815 0.729 1.00 89.25 114 VAL A CA 1
ATOM 856 C C . VAL A 1 114 ? -2.725 -17.679 -0.498 1.00 89.25 114 VAL A C 1
ATOM 858 O O . VAL A 1 114 ? -1.979 -18.617 -0.778 1.00 89.25 114 VAL A O 1
ATOM 861 N N . TYR A 1 115 ? -3.788 -17.358 -1.225 1.00 88.38 115 TYR A N 1
ATOM 862 C CA . TYR A 1 115 ? -4.114 -17.927 -2.525 1.00 88.38 115 TYR A CA 1
ATOM 863 C C . TYR A 1 115 ? -3.657 -16.957 -3.605 1.00 88.38 115 TYR A C 1
ATOM 865 O O . TYR A 1 115 ? -4.074 -15.803 -3.596 1.00 88.38 115 TYR A O 1
ATOM 873 N N . THR A 1 116 ? -2.825 -17.420 -4.534 1.00 86.75 116 THR A N 1
ATOM 874 C CA . THR A 1 116 ? -2.324 -16.605 -5.645 1.00 86.75 116 THR A CA 1
ATOM 875 C C . THR A 1 116 ? -2.766 -17.209 -6.968 1.00 86.75 116 THR A C 1
ATOM 877 O O . THR A 1 116 ? -2.598 -18.409 -7.191 1.00 86.75 116 THR A O 1
ATOM 880 N N . MET A 1 117 ? -3.306 -16.369 -7.843 1.00 80.56 117 MET A N 1
ATOM 881 C CA . MET A 1 117 ? -3.555 -16.661 -9.247 1.00 80.56 117 MET A CA 1
ATOM 882 C C . MET A 1 117 ? -2.599 -15.802 -10.079 1.00 80.56 117 MET A C 1
ATOM 884 O O . MET A 1 117 ? -2.473 -14.602 -9.824 1.00 80.56 117 MET A O 1
ATOM 888 N N . ALA A 1 118 ? -1.892 -16.443 -11.006 1.00 69.25 118 ALA A N 1
ATOM 889 C CA . ALA A 1 118 ? -0.916 -15.848 -11.915 1.00 69.25 118 ALA A CA 1
ATOM 890 C C . ALA A 1 118 ? -1.061 -16.485 -13.300 1.00 69.25 118 ALA A C 1
ATOM 892 O O . ALA A 1 118 ? -1.502 -17.662 -13.349 1.00 69.25 118 ALA A O 1
#